Protein AF-A0A383AUJ9-F1 (afdb_monomer)

Sequence (65 aa):
PSHERVIRTLREWKVRIDESLFLGGLQKVDFLKVYQADIFFDDQEENCDSASEEVPTGQVVNLKT

Solvent-accessible surface area (backbone atoms only — not comparable to full-atom values): 4247 Å² total; per-residue (Å²): 115,76,70,60,52,57,56,49,53,40,50,76,72,66,55,88,72,92,78,87,85,84,63,90,82,56,70,65,52,66,51,43,62,75,68,61,45,80,63,45,76,41,70,48,63,72,61,33,59,64,30,48,80,79,28,57,54,46,71,50,77,83,79,82,126

pLDDT: mean 91.81, std 6.97, range [56.53, 98.12]

Structure (mmCIF, N/CA/C/O backbone):
data_AF-A0A383AUJ9-F1
#
_entry.id   AF-A0A383AUJ9-F1
#
loop_
_atom_site.group_PDB
_atom_site.id
_atom_site.type_symbol
_atom_site.label_atom_id
_atom_site.label_alt_id
_atom_site.label_comp_id
_atom_site.label_asym_id
_atom_site.label_entity_id
_atom_site.label_seq_id
_atom_site.pdbx_PDB_ins_code
_atom_site.Cartn_x
_atom_site.Cartn_y
_atom_site.Cartn_z
_atom_site.occupancy
_atom_site.B_iso_or_equiv
_atom_site.auth_seq_id
_atom_site.auth_comp_id
_atom_site.auth_asym_id
_atom_site.auth_atom_id
_atom_site.pdbx_PDB_model_num
ATOM 1 N N . PRO A 1 1 ? 0.119 -21.173 6.942 1.00 76.94 1 PRO A N 1
ATOM 2 C CA . PRO A 1 1 ? 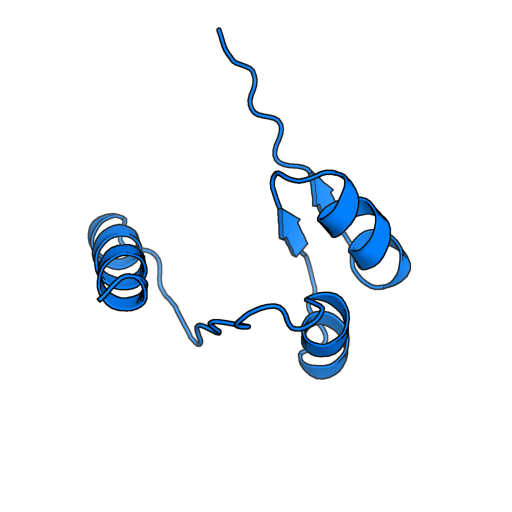0.401 -20.526 5.632 1.00 76.94 1 PRO A CA 1
ATOM 3 C C . PRO A 1 1 ? 0.761 -19.040 5.821 1.00 76.94 1 PRO A C 1
ATOM 5 O O . PRO A 1 1 ? 0.389 -18.473 6.845 1.00 76.94 1 PRO A O 1
ATOM 8 N N . SER A 1 2 ? 1.507 -18.400 4.911 1.00 75.62 2 SER A N 1
ATOM 9 C CA . SER A 1 2 ? 1.905 -16.982 5.061 1.00 75.62 2 SER A CA 1
ATOM 10 C C . SER A 1 2 ? 0.713 -16.019 5.023 1.00 75.62 2 SER A C 1
ATOM 12 O O . SER A 1 2 ? 0.638 -15.132 5.869 1.00 75.62 2 SER A O 1
ATOM 14 N N . HIS A 1 3 ? -0.246 -16.245 4.123 1.00 77.81 3 HIS A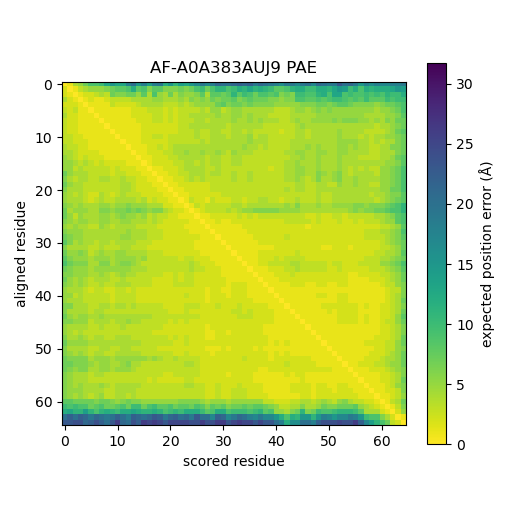 N 1
ATOM 15 C CA . HIS A 1 3 ? -1.436 -15.403 3.959 1.00 77.81 3 HIS A CA 1
ATOM 16 C C . HIS A 1 3 ? -2.350 -15.386 5.198 1.00 77.81 3 HIS A C 1
ATOM 18 O O . HIS A 1 3 ? -2.865 -14.336 5.575 1.00 77.81 3 HIS A O 1
ATOM 24 N N . GLU A 1 4 ? -2.490 -16.514 5.904 1.00 84.94 4 GLU A N 1
ATOM 25 C CA . GLU A 1 4 ? -3.290 -16.586 7.137 1.00 84.94 4 GLU A CA 1
ATOM 26 C C . GLU A 1 4 ? -2.747 -15.694 8.261 1.00 84.94 4 GLU A C 1
ATOM 28 O O . GLU A 1 4 ? -3.525 -15.180 9.065 1.00 84.94 4 GLU A O 1
ATOM 33 N N . ARG A 1 5 ? -1.421 -15.501 8.329 1.00 89.81 5 ARG A N 1
ATOM 3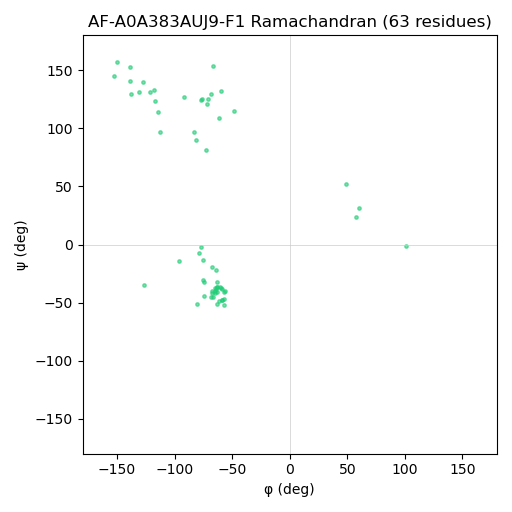4 C CA . ARG A 1 5 ? -0.794 -14.658 9.360 1.00 89.81 5 ARG A CA 1
ATOM 35 C C . ARG A 1 5 ? -1.187 -13.194 9.185 1.00 89.81 5 ARG A C 1
ATOM 37 O O . ARG A 1 5 ? -1.607 -12.574 10.154 1.00 89.81 5 ARG A O 1
ATOM 44 N N . VAL A 1 6 ? -1.138 -12.690 7.951 1.00 89.62 6 VAL A N 1
ATOM 45 C CA . VAL A 1 6 ? -1.516 -11.305 7.618 1.00 89.62 6 VAL A CA 1
ATOM 46 C C . VAL A 1 6 ? -2.968 -11.029 8.012 1.00 89.62 6 VAL A C 1
ATOM 48 O O . VAL A 1 6 ? -3.254 -10.056 8.704 1.00 89.62 6 VAL A O 1
ATOM 51 N N . ILE A 1 7 ? -3.882 -11.933 7.645 1.00 90.12 7 ILE A N 1
ATOM 52 C CA . ILE A 1 7 ? -5.312 -11.785 7.948 1.00 90.12 7 ILE A CA 1
ATOM 53 C C . ILE A 1 7 ? -5.565 -11.787 9.463 1.00 90.12 7 ILE A C 1
ATOM 55 O O . ILE A 1 7 ? -6.376 -10.999 9.949 1.00 90.12 7 ILE A O 1
ATOM 59 N N . ARG A 1 8 ? -4.881 -12.654 10.226 1.00 92.12 8 ARG A N 1
ATOM 60 C CA . ARG A 1 8 ? -5.002 -12.686 11.694 1.00 92.12 8 ARG A CA 1
ATOM 61 C C . ARG A 1 8 ? -4.554 -11.369 12.325 1.00 92.12 8 ARG A C 1
ATOM 63 O O . ARG A 1 8 ? -5.318 -10.807 13.101 1.00 92.12 8 ARG A O 1
ATOM 70 N N . THR A 1 9 ? -3.391 -10.849 11.937 1.00 94.56 9 THR A N 1
ATOM 71 C CA . THR A 1 9 ? -2.865 -9.580 12.463 1.00 94.56 9 THR A CA 1
ATOM 72 C C . THR A 1 9 ? -3.814 -8.413 12.196 1.00 94.56 9 THR A C 1
ATOM 74 O O . THR A 1 9 ? -4.164 -7.682 13.117 1.00 94.56 9 THR A O 1
ATOM 77 N N . LEU A 1 10 ? -4.307 -8.267 10.964 1.00 94.38 10 LEU A N 1
ATOM 78 C CA . LEU A 1 10 ? -5.230 -7.178 10.627 1.00 94.38 10 LEU A CA 1
ATOM 79 C C . LEU A 1 10 ? -6.556 -7.271 11.402 1.00 94.38 10 LEU A C 1
ATOM 81 O O . LEU A 1 10 ? -7.094 -6.252 11.839 1.00 94.38 10 LEU A O 1
ATOM 85 N N . ARG A 1 11 ? -7.063 -8.489 11.640 1.00 92.25 11 ARG A N 1
ATOM 86 C CA . ARG A 1 11 ? -8.250 -8.716 12.483 1.00 92.25 11 ARG A CA 1
ATOM 87 C C . ARG A 1 11 ? -7.998 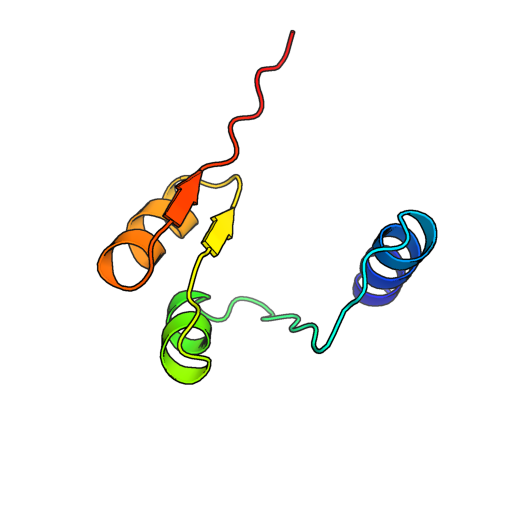-8.381 13.950 1.00 92.25 11 ARG A C 1
ATOM 89 O O . ARG A 1 11 ? -8.860 -7.772 14.576 1.00 92.25 11 ARG A O 1
ATOM 96 N N . GLU A 1 12 ? -6.839 -8.748 14.493 1.00 96.88 12 GLU A N 1
ATOM 97 C CA . GLU A 1 12 ? -6.431 -8.379 15.857 1.00 96.88 12 GLU A CA 1
ATOM 98 C C . GLU A 1 12 ? -6.353 -6.855 16.024 1.00 96.88 12 GLU A C 1
ATOM 100 O O . GLU A 1 12 ? -6.783 -6.320 17.045 1.00 96.88 12 GLU A O 1
ATOM 105 N N . TRP A 1 13 ? -5.904 -6.143 14.987 1.00 96.94 13 TRP A N 1
ATOM 106 C CA . TRP A 1 13 ? -5.890 -4.676 14.932 1.00 96.94 13 TRP A CA 1
ATOM 107 C C . TRP A 1 13 ? -7.260 -4.050 14.655 1.00 96.94 13 TRP A C 1
ATOM 109 O O . TRP A 1 13 ? -7.387 -2.828 14.652 1.00 96.94 13 TRP A O 1
ATOM 119 N N . LYS A 1 14 ? -8.298 -4.873 14.460 1.00 96.69 14 LYS A N 1
ATOM 120 C CA . LYS A 1 14 ? -9.671 -4.452 14.151 1.00 96.69 14 LYS A CA 1
ATOM 121 C C . LYS A 1 14 ? -9.781 -3.646 12.852 1.00 96.69 14 LYS A C 1
ATOM 123 O O . LYS A 1 14 ? -10.663 -2.799 12.720 1.00 96.69 14 LYS A O 1
ATOM 128 N N . VAL A 1 15 ? -8.922 -3.940 11.878 1.00 94.88 15 VAL A N 1
ATOM 129 C CA . VAL A 1 15 ? -9.034 -3.401 10.520 1.00 94.88 15 VAL A CA 1
ATOM 130 C C . VAL A 1 15 ? -10.142 -4.156 9.785 1.00 94.88 15 VAL A C 1
ATOM 132 O O . VAL A 1 15 ? -10.116 -5.386 9.691 1.00 94.88 15 VAL A O 1
ATOM 135 N N . ARG A 1 16 ? -11.135 -3.425 9.266 1.00 93.81 16 ARG A N 1
ATOM 136 C CA . ARG A 1 16 ? -12.158 -3.985 8.374 1.00 93.81 16 ARG A CA 1
ATOM 137 C C . ARG A 1 16 ? -11.540 -4.167 6.990 1.00 93.81 16 ARG A C 1
ATOM 139 O O . ARG A 1 16 ? -11.010 -3.213 6.436 1.00 93.81 16 ARG A O 1
ATOM 146 N N . ILE A 1 17 ? -11.613 -5.380 6.456 1.00 89.94 17 ILE A N 1
ATOM 147 C CA . ILE A 1 17 ? -11.103 -5.725 5.128 1.00 89.94 17 ILE A CA 1
ATOM 148 C C . ILE A 1 17 ? -12.294 -6.157 4.285 1.00 89.94 17 ILE A C 1
ATOM 150 O O . ILE A 1 17 ? -13.002 -7.085 4.6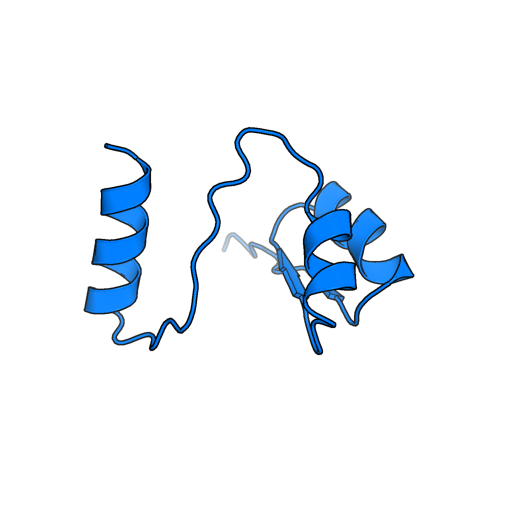79 1.00 89.94 17 ILE A O 1
ATOM 154 N N . ASP A 1 18 ? -12.496 -5.496 3.151 1.00 90.19 18 ASP A N 1
ATOM 155 C CA . ASP A 1 18 ? -13.460 -5.930 2.141 1.00 90.19 18 ASP A CA 1
ATOM 156 C C . ASP A 1 18 ? -12.854 -7.045 1.277 1.00 90.19 18 ASP A C 1
ATOM 158 O O . ASP A 1 18 ? -13.414 -8.137 1.201 1.00 90.19 18 ASP A O 1
ATOM 162 N N . GLU A 1 19 ? -11.653 -6.823 0.730 1.00 88.31 19 GLU A N 1
ATOM 163 C CA . GLU A 1 19 ? -10.916 -7.809 -0.069 1.00 88.31 19 GLU A CA 1
ATOM 164 C C . GLU A 1 19 ? -9.414 -7.812 0.254 1.00 88.31 19 GLU A C 1
ATOM 166 O O . GLU A 1 19 ? -8.841 -6.808 0.676 1.00 88.31 19 GLU A O 1
ATOM 171 N N . SER A 1 20 ? -8.762 -8.962 0.057 1.00 89.38 20 SER A N 1
ATOM 172 C CA . SER A 1 20 ? -7.310 -9.110 0.208 1.00 89.38 20 SER A CA 1
ATOM 173 C C . SER A 1 20 ? -6.739 -9.960 -0.920 1.00 89.38 20 SER A C 1
ATOM 175 O O . SER A 1 20 ? -7.215 -11.074 -1.149 1.00 89.38 20 SER A O 1
ATOM 177 N N . LEU A 1 21 ? -5.688 -9.466 -1.569 1.00 88.62 21 LEU A N 1
ATOM 178 C CA . LEU A 1 21 ? -5.065 -10.096 -2.729 1.00 88.62 21 LEU A CA 1
ATOM 179 C C . LEU A 1 21 ? -3.614 -10.470 -2.409 1.00 88.62 21 LEU A C 1
ATOM 181 O O . LEU A 1 21 ? -2.851 -9.662 -1.883 1.00 88.62 21 LEU A O 1
ATOM 185 N N . PHE A 1 22 ? -3.221 -11.697 -2.749 1.00 89.50 22 PHE A N 1
ATOM 186 C CA . PHE A 1 22 ? -1.847 -12.183 -2.606 1.00 89.50 22 PHE A CA 1
ATOM 187 C C . PHE A 1 22 ? -1.265 -12.414 -3.999 1.00 89.50 22 PHE A C 1
ATOM 189 O O . PHE A 1 22 ? -1.504 -13.447 -4.615 1.00 89.50 22 PHE A O 1
ATOM 196 N N . LEU A 1 23 ? -0.522 -11.426 -4.496 1.00 90.00 23 LEU A N 1
ATOM 197 C CA . LEU A 1 23 ? -0.207 -11.299 -5.923 1.00 90.00 23 LEU A CA 1
ATOM 198 C C . LEU A 1 23 ? 0.852 -12.272 -6.455 1.00 90.00 23 LEU A C 1
ATOM 200 O O . LEU A 1 23 ? 1.010 -12.383 -7.663 1.00 90.00 23 LEU A O 1
ATOM 204 N N . GLY A 1 24 ? 1.597 -12.969 -5.593 1.00 89.25 24 GLY A N 1
ATOM 205 C CA . GLY A 1 24 ? 2.547 -14.005 -6.028 1.00 89.25 24 GLY A CA 1
ATOM 206 C C . GLY A 1 24 ? 3.626 -13.536 -7.018 1.00 89.25 24 GLY A C 1
ATOM 207 O O . GLY A 1 24 ? 4.147 -14.362 -7.758 1.00 89.25 24 GLY A O 1
ATOM 208 N N . GLY A 1 25 ? 3.947 -12.237 -7.045 1.00 88.50 25 GLY A N 1
ATOM 209 C CA . GLY A 1 25 ? 4.902 -11.631 -7.983 1.00 88.50 25 GLY A CA 1
ATOM 210 C C . GLY A 1 25 ? 4.270 -10.888 -9.166 1.00 88.50 25 GLY A C 1
ATOM 211 O O . GLY A 1 25 ? 5.003 -10.324 -9.971 1.00 88.50 25 GLY A O 1
ATOM 212 N N . LEU A 1 26 ? 2.938 -10.859 -9.280 1.00 92.00 26 LEU A N 1
ATOM 213 C CA . LEU A 1 26 ? 2.251 -9.988 -10.239 1.00 92.00 26 LEU A CA 1
ATOM 214 C C . LEU A 1 26 ? 2.427 -8.507 -9.876 1.00 92.00 26 LEU A C 1
ATOM 216 O O . LEU A 1 26 ? 2.589 -8.154 -8.705 1.00 92.00 26 LEU A O 1
ATOM 220 N N . GLN A 1 27 ? 2.346 -7.651 -10.895 1.00 91.88 27 GLN A N 1
ATOM 221 C CA . GLN A 1 27 ? 2.477 -6.204 -10.753 1.00 91.88 27 GLN A CA 1
ATOM 222 C C . GLN A 1 27 ? 1.286 -5.622 -9.991 1.00 91.88 27 GLN A C 1
ATOM 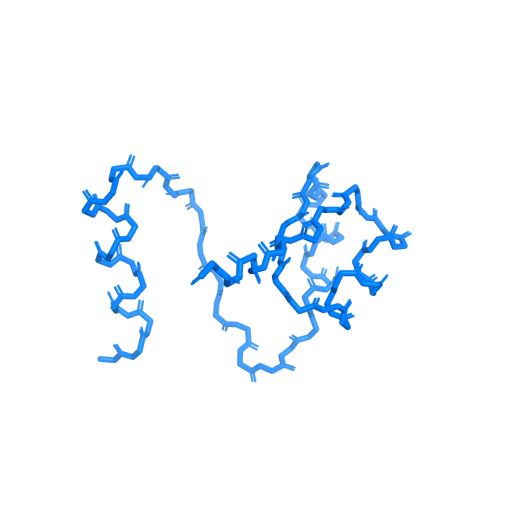224 O O . GLN A 1 27 ? 0.132 -5.878 -10.328 1.00 91.88 27 GLN A O 1
ATOM 229 N N . LYS A 1 28 ? 1.560 -4.815 -8.962 1.00 94.12 28 LYS A N 1
ATOM 230 C CA . LYS A 1 28 ? 0.518 -4.187 -8.130 1.00 94.12 28 LYS A CA 1
ATOM 231 C C . LYS A 1 28 ? -0.333 -3.199 -8.928 1.00 94.12 28 LYS A C 1
ATOM 233 O O . LYS A 1 28 ? -1.545 -3.143 -8.732 1.00 94.12 28 LYS A O 1
ATOM 238 N N . VAL A 1 29 ? 0.292 -2.466 -9.848 1.00 94.62 29 VAL A N 1
ATOM 239 C CA . VAL A 1 29 ? -0.345 -1.399 -10.634 1.00 94.62 29 VAL A CA 1
ATOM 240 C C . VAL A 1 29 ? -1.523 -1.901 -11.465 1.00 94.62 29 VAL A C 1
ATOM 242 O O . VAL A 1 29 ? -2.547 -1.223 -11.534 1.00 94.62 29 VAL A O 1
ATOM 245 N N . ASP A 1 30 ? -1.436 -3.112 -12.020 1.00 93.69 30 ASP A N 1
ATOM 246 C CA . ASP A 1 30 ? -2.531 -3.701 -12.798 1.00 93.69 30 ASP A CA 1
ATOM 247 C C . ASP A 1 30 ? -3.812 -3.831 -11.960 1.00 93.69 30 ASP A C 1
ATOM 249 O O . ASP A 1 30 ? -4.913 -3.556 -12.436 1.00 93.69 30 ASP A O 1
ATOM 253 N N . PHE A 1 31 ? -3.672 -4.179 -10.679 1.00 93.44 31 PHE A N 1
ATOM 254 C CA . PHE A 1 31 ? -4.800 -4.268 -9.757 1.00 93.44 31 PHE A CA 1
ATOM 255 C C . PHE A 1 31 ? -5.294 -2.883 -9.352 1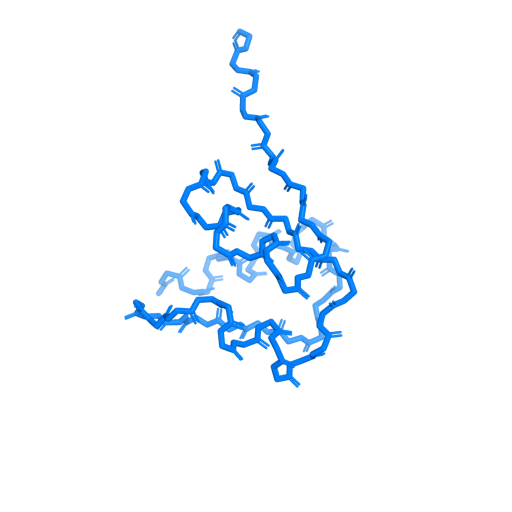.00 93.44 31 PHE A C 1
ATOM 257 O O . PHE A 1 31 ? -6.498 -2.648 -9.382 1.00 93.44 31 PHE A O 1
ATOM 264 N N . LEU A 1 32 ? -4.394 -1.948 -9.036 1.00 95.00 32 LEU A N 1
ATOM 265 C CA . LEU A 1 32 ? -4.779 -0.581 -8.664 1.00 95.00 32 LEU A CA 1
ATOM 266 C C . LEU A 1 32 ? -5.642 0.090 -9.746 1.00 95.00 32 LEU A C 1
ATOM 268 O O . LEU A 1 32 ? -6.648 0.718 -9.417 1.00 95.00 32 LEU A O 1
ATOM 272 N N . LYS A 1 33 ? -5.313 -0.127 -11.027 1.00 92.81 33 LYS A N 1
ATOM 273 C CA . LYS A 1 33 ? -6.106 0.340 -12.177 1.00 92.81 33 LYS A CA 1
ATOM 274 C C . LYS A 1 33 ? -7.491 -0.289 -12.236 1.00 92.81 33 LYS A C 1
ATOM 276 O O . LYS A 1 33 ? -8.486 0.418 -12.375 1.00 92.81 33 LYS A O 1
ATOM 281 N N . VAL A 1 34 ? -7.559 -1.618 -12.154 1.00 92.44 34 VAL A N 1
ATOM 282 C CA . VAL A 1 34 ? -8.824 -2.363 -12.273 1.00 92.44 34 VAL A CA 1
ATOM 283 C C . VAL A 1 34 ? -9.770 -2.028 -11.124 1.00 92.44 34 VAL A C 1
ATOM 285 O O . VAL A 1 34 ? -10.966 -1.856 -11.346 1.00 92.44 34 VAL A O 1
ATOM 288 N N . TYR A 1 35 ? -9.231 -1.897 -9.913 1.00 90.88 35 TYR A N 1
ATOM 289 C CA . TYR A 1 35 ? -9.996 -1.536 -8.724 1.00 90.88 35 TYR A CA 1
ATOM 290 C C . TYR A 1 35 ? -10.298 -0.037 -8.624 1.00 90.88 35 TYR A C 1
ATOM 292 O O . TYR A 1 35 ? -11.063 0.343 -7.743 1.00 90.88 35 TYR A O 1
ATOM 300 N N . GLN A 1 36 ? -9.731 0.794 -9.509 1.00 93.25 36 GLN A N 1
ATOM 301 C CA . GLN A 1 36 ? -9.844 2.255 -9.469 1.00 93.25 36 GLN A CA 1
ATOM 302 C C . GLN A 1 36 ? -9.530 2.796 -8.071 1.00 93.25 36 GLN A C 1
ATOM 304 O O . GLN A 1 36 ? -10.334 3.499 -7.465 1.00 93.25 36 GLN A O 1
ATOM 309 N N . ALA A 1 37 ? -8.378 2.394 -7.533 1.00 95.12 37 ALA A N 1
ATOM 310 C CA . ALA A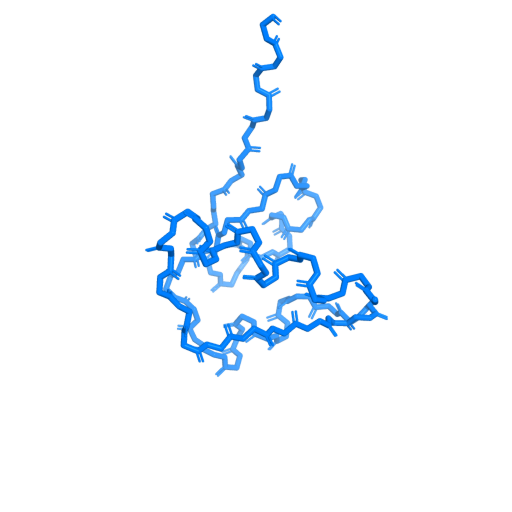 1 37 ? -8.007 2.756 -6.175 1.00 95.12 37 ALA A CA 1
ATOM 311 C C . ALA A 1 37 ? -7.932 4.283 -6.017 1.00 95.12 37 ALA A C 1
ATOM 313 O O . ALA A 1 37 ? -7.292 4.966 -6.812 1.00 95.12 37 ALA A O 1
ATOM 314 N N . ASP A 1 38 ? -8.549 4.810 -4.959 1.00 96.31 38 ASP A N 1
ATOM 315 C CA . ASP A 1 38 ? -8.477 6.239 -4.638 1.00 96.31 38 ASP A CA 1
ATOM 316 C C . ASP A 1 38 ? -7.108 6.632 -4.061 1.00 96.31 38 ASP A C 1
ATOM 318 O O . ASP A 1 38 ? -6.643 7.759 -4.236 1.00 96.31 38 ASP A O 1
ATOM 322 N N . ILE A 1 39 ? -6.475 5.709 -3.328 1.00 96.75 39 ILE A N 1
ATOM 323 C CA . ILE A 1 39 ? -5.191 5.923 -2.664 1.00 96.75 39 ILE A CA 1
ATOM 324 C C . ILE A 1 39 ? -4.424 4.612 -2.500 1.00 96.75 39 ILE A C 1
ATOM 326 O O . ILE A 1 39 ? -5.011 3.559 -2.237 1.00 96.75 39 ILE A O 1
ATOM 330 N N . PHE A 1 40 ? -3.101 4.688 -2.612 1.00 97.31 40 PHE A N 1
ATOM 331 C CA . PHE A 1 40 ? -2.197 3.564 -2.412 1.00 97.31 40 PHE A CA 1
ATOM 332 C C . PHE A 1 40 ? -1.087 3.907 -1.409 1.00 97.31 40 PHE A C 1
ATOM 334 O O . PHE A 1 40 ? -0.540 5.009 -1.418 1.00 97.31 40 PHE A O 1
ATOM 341 N N . PHE A 1 41 ? -0.752 2.951 -0.538 1.00 96.88 41 PHE A N 1
ATOM 342 C CA . PHE A 1 41 ? 0.324 3.072 0.445 1.00 96.88 41 PHE A CA 1
ATOM 343 C C . PHE A 1 41 ? 1.230 1.845 0.387 1.00 96.88 41 PHE A C 1
ATOM 345 O O . PHE A 1 41 ? 0.742 0.715 0.456 1.00 96.88 41 PHE A O 1
ATOM 352 N N . ASP A 1 42 ? 2.539 2.072 0.321 1.00 96.06 42 ASP A N 1
ATOM 353 C CA . ASP A 1 42 ? 3.564 1.026 0.327 1.00 96.06 42 ASP A CA 1
ATOM 354 C C . ASP A 1 42 ? 4.852 1.566 0.960 1.00 96.06 42 ASP A C 1
ATOM 356 O O . ASP A 1 42 ? 5.059 2.777 1.014 1.00 96.06 42 ASP A O 1
ATOM 360 N N . ASP A 1 43 ? 5.715 0.692 1.470 1.00 95.44 43 ASP A N 1
ATOM 361 C CA . ASP A 1 43 ? 6.998 1.080 2.066 1.00 95.44 43 ASP A CA 1
ATOM 362 C C . ASP A 1 43 ? 8.173 0.965 1.082 1.00 95.44 43 ASP A C 1
ATOM 364 O O . ASP A 1 43 ? 9.241 1.532 1.325 1.00 95.44 43 ASP A O 1
ATOM 368 N N . GLN A 1 44 ? 7.988 0.280 -0.050 1.00 94.56 44 GLN A N 1
ATOM 369 C CA . GLN A 1 44 ? 9.015 0.143 -1.079 1.00 94.56 44 GLN A CA 1
ATOM 370 C C . GLN A 1 44 ? 8.894 1.247 -2.131 1.00 94.56 44 GLN A C 1
ATOM 372 O O . GLN A 1 44 ? 7.843 1.422 -2.747 1.00 94.56 44 GLN A O 1
ATOM 377 N N . GLU A 1 45 ? 10.006 1.942 -2.369 1.00 94.94 45 GLU A N 1
ATOM 378 C CA . GLU A 1 45 ? 10.110 3.039 -3.340 1.00 94.94 45 GLU A CA 1
ATOM 379 C C . GLU A 1 45 ? 9.713 2.588 -4.751 1.00 94.94 45 GLU A C 1
ATOM 381 O O . GLU A 1 45 ? 8.834 3.193 -5.345 1.00 94.94 45 GLU A O 1
ATOM 386 N N . GLU A 1 46 ? 10.216 1.440 -5.221 1.00 94.69 46 GLU A N 1
ATOM 387 C CA . GLU A 1 46 ? 9.890 0.898 -6.553 1.00 94.69 46 GLU A CA 1
ATOM 388 C C . GLU A 1 46 ? 8.379 0.682 -6.767 1.00 94.69 46 GLU A C 1
ATOM 390 O O . GLU A 1 46 ? 7.839 1.004 -7.827 1.00 94.69 46 GLU A O 1
ATOM 395 N N . ASN A 1 47 ? 7.667 0.181 -5.747 1.00 95.38 47 ASN A N 1
ATOM 396 C CA . ASN A 1 47 ? 6.211 0.027 -5.823 1.00 95.38 47 ASN A CA 1
ATOM 397 C C . ASN A 1 47 ? 5.515 1.389 -5.862 1.00 95.38 47 ASN A C 1
ATOM 399 O O . ASN A 1 47 ? 4.514 1.546 -6.562 1.00 95.38 47 ASN A O 1
ATOM 403 N N . CYS A 1 48 ? 6.012 2.347 -5.075 1.00 96.75 48 CYS A N 1
ATOM 404 C CA . CYS A 1 48 ? 5.433 3.679 -4.993 1.00 96.75 48 CYS A CA 1
ATOM 405 C C . CYS A 1 48 ? 5.623 4.453 -6.295 1.00 96.75 48 CYS A C 1
ATOM 407 O O . CYS A 1 48 ? 4.657 5.027 -6.787 1.00 96.75 48 CYS A O 1
ATOM 409 N N . ASP A 1 49 ? 6.823 4.418 -6.870 1.00 96.75 49 ASP A N 1
ATOM 410 C CA . ASP A 1 49 ? 7.145 5.084 -8.130 1.00 96.75 49 ASP A CA 1
ATOM 411 C C . ASP A 1 49 ? 6.207 4.594 -9.232 1.00 96.75 49 ASP A C 1
ATOM 413 O O . ASP A 1 49 ? 5.494 5.391 -9.840 1.00 96.75 49 ASP A O 1
ATOM 417 N N . SER A 1 50 ? 6.104 3.271 -9.397 1.00 95.94 50 SER A N 1
ATOM 418 C CA . SER A 1 50 ? 5.237 2.668 -10.411 1.00 95.94 50 SER A CA 1
ATOM 419 C C . SER A 1 50 ? 3.746 2.954 -10.178 1.00 95.94 50 SER A C 1
ATOM 421 O O . SER A 1 50 ? 3.011 3.189 -11.134 1.00 95.94 50 SER A O 1
ATOM 423 N N . ALA A 1 51 ? 3.275 2.958 -8.928 1.00 97.06 51 ALA A N 1
ATOM 424 C CA . ALA A 1 51 ? 1.873 3.246 -8.619 1.00 97.06 51 ALA A CA 1
ATOM 425 C C . ALA A 1 51 ? 1.517 4.735 -8.739 1.00 97.06 51 ALA A C 1
ATOM 427 O O . ALA A 1 51 ? 0.382 5.060 -9.093 1.00 97.06 51 ALA A O 1
ATOM 428 N N . SER A 1 52 ? 2.471 5.632 -8.473 1.00 96.69 52 SER A N 1
ATOM 429 C CA . SER A 1 52 ? 2.255 7.083 -8.475 1.00 96.69 52 SER A CA 1
ATOM 430 C C . SER A 1 52 ? 1.884 7.649 -9.846 1.00 96.69 52 SER A C 1
ATOM 432 O O . SER A 1 52 ? 1.251 8.702 -9.919 1.00 96.69 52 SER A O 1
ATOM 434 N N . GLU A 1 53 ? 2.220 6.932 -10.922 1.00 95.44 53 GLU A N 1
ATOM 435 C CA . GLU A 1 53 ? 1.820 7.273 -12.290 1.00 95.44 53 GLU A CA 1
ATOM 436 C C . GLU A 1 53 ? 0.303 7.129 -12.514 1.00 95.44 53 GLU A C 1
ATOM 438 O O . GLU A 1 53 ? -0.241 7.710 -13.451 1.00 95.44 53 GLU A O 1
ATOM 443 N N . GLU A 1 54 ? -0.389 6.375 -11.655 1.00 95.19 54 GLU A N 1
ATOM 444 C CA . GLU A 1 54 ? -1.761 5.912 -11.896 1.00 95.19 54 GLU A CA 1
ATOM 445 C C . GLU A 1 54 ? -2.724 6.260 -10.757 1.00 95.19 54 GLU A C 1
ATOM 447 O O . GLU A 1 54 ? -3.900 6.533 -10.996 1.00 95.19 54 GLU A O 1
ATOM 452 N N . VAL A 1 55 ? -2.240 6.248 -9.512 1.00 96.88 55 VAL A N 1
ATOM 453 C CA . VAL A 1 55 ? -3.047 6.436 -8.300 1.00 96.88 55 VAL A CA 1
ATOM 454 C C . VAL A 1 55 ? -2.299 7.337 -7.313 1.00 96.88 55 VAL A C 1
ATOM 456 O O . VAL A 1 55 ? -1.085 7.179 -7.144 1.00 96.88 55 VAL A O 1
ATOM 459 N N . PRO A 1 56 ? -2.988 8.253 -6.600 1.00 97.56 56 PRO A N 1
ATOM 460 C CA . PRO A 1 56 ? -2.398 8.984 -5.483 1.00 97.56 56 PRO A CA 1
ATOM 461 C C . PRO A 1 56 ? -1.683 8.041 -4.509 1.00 97.56 56 PRO A C 1
ATOM 463 O O . PRO A 1 56 ? -2.301 7.186 -3.875 1.00 97.56 56 PRO A O 1
ATOM 466 N N . THR A 1 57 ? -0.365 8.191 -4.406 1.00 98.12 57 THR A N 1
ATOM 467 C CA . THR A 1 57 ? 0.492 7.227 -3.711 1.00 98.12 57 THR A CA 1
ATOM 468 C C . THR A 1 57 ? 1.254 7.890 -2.572 1.00 98.12 57 THR A C 1
ATOM 470 O O . THR A 1 57 ? 1.858 8.948 -2.745 1.00 98.12 57 THR A O 1
ATOM 473 N N . GLY A 1 58 ? 1.222 7.264 -1.396 1.00 97.25 58 GLY A N 1
ATOM 474 C CA . GLY A 1 58 ? 1.979 7.676 -0.219 1.00 97.25 58 GLY A CA 1
ATOM 475 C C . GLY A 1 58 ? 3.023 6.634 0.168 1.00 97.25 58 GLY A C 1
ATOM 476 O O . GLY A 1 58 ? 2.666 5.548 0.625 1.00 97.25 58 GLY A O 1
ATOM 477 N N . GLN A 1 59 ? 4.307 6.982 0.055 1.00 96.88 59 GLN A N 1
ATOM 478 C CA . GLN A 1 59 ? 5.384 6.132 0.558 1.00 96.88 59 GLN A CA 1
ATOM 479 C C . GLN A 1 59 ? 5.415 6.161 2.091 1.00 96.88 59 GLN A C 1
ATOM 481 O O . GLN A 1 59 ? 5.596 7.209 2.717 1.00 96.88 59 GLN A O 1
ATOM 486 N N . VAL A 1 60 ? 5.258 4.994 2.710 1.00 96.56 60 VAL A N 1
ATOM 487 C CA . VAL A 1 60 ? 5.326 4.824 4.161 1.00 96.56 60 VAL A CA 1
ATOM 488 C C . VAL A 1 60 ? 6.788 4.694 4.568 1.00 96.56 60 VAL A C 1
ATOM 490 O O . VAL A 1 60 ? 7.387 3.623 4.509 1.00 96.56 60 VAL A O 1
ATOM 493 N N . VAL A 1 61 ? 7.377 5.809 4.993 1.00 93.69 61 VAL A N 1
ATOM 494 C CA . VAL A 1 61 ? 8.771 5.837 5.439 1.00 93.69 61 VAL A CA 1
ATOM 495 C C . VAL A 1 61 ? 8.935 5.116 6.776 1.00 93.69 61 VAL A C 1
ATOM 497 O O . VAL A 1 61 ? 8.300 5.453 7.777 1.00 93.69 61 VAL A O 1
ATOM 500 N N . ASN A 1 62 ? 9.841 4.140 6.827 1.00 86.25 62 ASN A N 1
ATOM 501 C CA . ASN A 1 62 ? 10.298 3.594 8.098 1.00 86.25 62 ASN A CA 1
ATOM 502 C C . ASN A 1 62 ? 11.366 4.524 8.675 1.00 86.25 62 ASN A C 1
ATOM 504 O O . ASN A 1 62 ? 12.561 4.387 8.402 1.00 86.25 62 ASN A O 1
ATOM 508 N N . LEU A 1 63 ? 10.913 5.491 9.467 1.00 82.38 63 LEU A N 1
ATOM 509 C CA . LEU A 1 63 ? 11.781 6.330 10.279 1.00 82.38 63 LEU A CA 1
ATOM 510 C C . LEU A 1 63 ? 12.300 5.467 11.431 1.00 82.38 63 LEU A C 1
ATOM 512 O O . LEU A 1 63 ? 11.731 5.472 12.518 1.00 82.38 63 LEU A O 1
ATOM 516 N N . LYS A 1 64 ? 13.338 4.662 11.193 1.00 73.00 64 LYS A N 1
ATOM 517 C CA . LYS A 1 64 ? 14.026 3.993 12.298 1.00 73.00 64 LYS A CA 1
ATOM 518 C C . LYS A 1 64 ? 14.605 5.071 13.216 1.00 73.00 64 LYS A C 1
ATOM 520 O O . LYS A 1 64 ? 15.545 5.762 12.824 1.00 73.00 64 LYS A O 1
ATOM 525 N N . THR A 1 65 ? 14.011 5.212 14.396 1.00 56.53 65 THR A N 1
ATOM 526 C CA . THR A 1 65 ? 14.574 5.908 15.558 1.00 56.53 65 THR A CA 1
ATOM 527 C C . THR A 1 65 ? 15.532 5.007 16.321 1.00 56.53 65 THR A C 1
ATOM 529 O O . THR A 1 65 ? 15.291 3.777 16.361 1.00 56.53 65 THR A O 1
#

Organism: NCBI:txid408172

Secondary structure (DSSP, 8-state):
-HHHHHHHHHHHTT---S-----TT--HHHHHHHTT-S-EEES-HHHHHHHHTTS-EEE------

Nearest PDB structures (foldseek):
  4rl4-assembly1_B  TM=4.814E-01  e=1.906E+00  Helicobacter pylori 26695
  4d3q-assembly1_B  TM=5.902E-01  e=9.016E+00  Homo sapiens
  4juc-assembly1_C  TM=3.153E-01  e=5.618E+00  Pseudomonas putida

InterPro domains:
  IPR010394 5-nucleotidase [PF06189] (1-61)
  IPR010394 5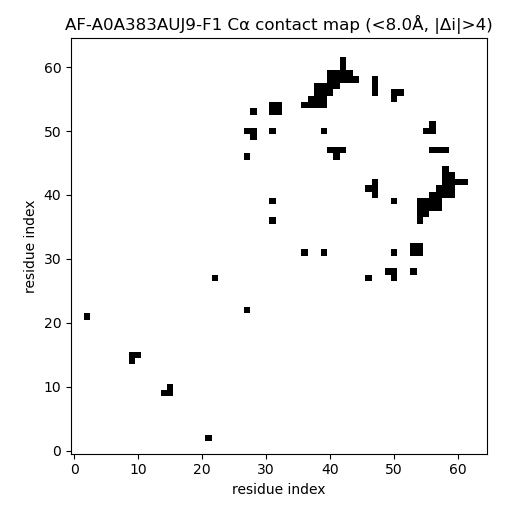-nucleotidase [PTHR31367] (3-59)

Radius of gyration: 13.17 Å; Cα contacts (8 Å, |Δi|>4): 53; chains: 1; bounding box: 28×30×29 Å

Mean predicted aligned error: 4.02 Å

Foldseek 3Di:
DVVVVVVVVCVVVVNDDPDDDDQVPDQPQVVCQVVVPQEEEDQDPVNQVVNVVPYHYDHDHPPDD